Protein AF-A0A966Z4A6-F1 (afdb_monomer_lite)

Foldseek 3Di:
DVVVVAEEAEDEDPVSVVVQVVVRVVVVGDYDYHYDDDPPPDDDVHVCPVVPDDDPDDDD

Radius of gyration: 18.62 Å; chains: 1; bounding box: 46×19×41 Å

Sequence (60 aa):
MEAFGGVGYNVTTPEELTDALNKSLASGKPTVINAVIDETAGTESGRLTNLNPASTATKK

Structure (mmCIF, N/CA/C/O backbone):
data_AF-A0A966Z4A6-F1
#
_entry.id   AF-A0A966Z4A6-F1
#
loop_
_atom_site.group_PDB
_a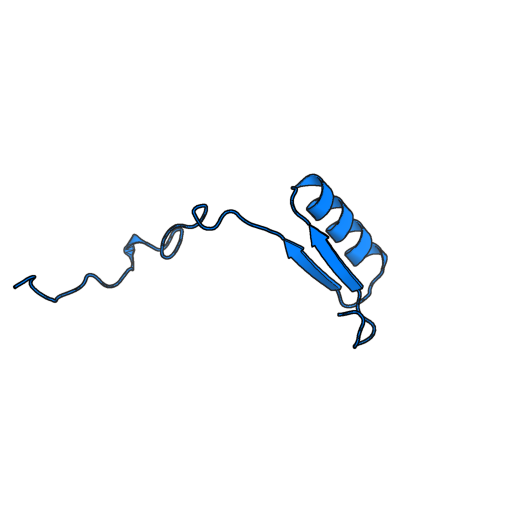tom_site.id
_atom_site.type_symbol
_atom_site.label_atom_id
_atom_site.label_alt_id
_atom_site.label_comp_id
_atom_site.label_asym_id
_atom_site.label_entity_id
_atom_site.label_seq_id
_atom_site.pdbx_PDB_ins_code
_atom_site.Cartn_x
_atom_site.Cartn_y
_atom_site.Cartn_z
_atom_site.occupancy
_atom_site.B_iso_or_equiv
_atom_site.auth_seq_id
_atom_site.auth_comp_id
_atom_site.auth_asym_id
_atom_site.auth_atom_id
_atom_site.pdbx_PDB_model_num
ATOM 1 N N . MET A 1 1 ? 0.230 -7.576 11.470 1.00 72.44 1 MET A N 1
ATOM 2 C CA . MET A 1 1 ? -0.221 -6.364 12.196 1.00 72.44 1 MET A CA 1
ATOM 3 C C . MET A 1 1 ? -1.065 -6.689 13.409 1.00 72.44 1 MET A C 1
ATOM 5 O O . MET A 1 1 ? -0.852 -6.086 14.451 1.00 72.44 1 MET A O 1
ATOM 9 N N . GLU A 1 2 ? -1.964 -7.663 13.304 1.00 72.69 2 GLU A N 1
ATOM 10 C CA . GLU A 1 2 ? -2.890 -8.026 14.385 1.00 72.69 2 GLU A CA 1
ATOM 11 C C . GLU A 1 2 ? -2.184 -8.464 15.675 1.00 72.69 2 GLU A C 1
ATOM 13 O O . GLU A 1 2 ? -2.592 -8.064 16.761 1.00 72.69 2 GLU A O 1
ATOM 18 N N . ALA A 1 3 ? -1.043 -9.152 15.560 1.00 71.69 3 ALA A N 1
ATOM 19 C CA . ALA A 1 3 ? -0.199 -9.522 16.701 1.00 71.69 3 ALA A CA 1
ATOM 20 C C . ALA A 1 3 ? 0.351 -8.325 17.515 1.00 71.69 3 ALA A C 1
ATOM 22 O O . ALA A 1 3 ? 0.817 -8.517 18.633 1.00 71.69 3 ALA A O 1
ATOM 23 N N . PHE A 1 4 ? 0.287 -7.099 16.979 1.00 82.88 4 PHE A N 1
ATOM 24 C CA . PHE A 1 4 ? 0.764 -5.865 17.621 1.00 82.88 4 PHE A CA 1
ATOM 25 C C . PHE A 1 4 ? -0.361 -4.833 17.827 1.00 82.88 4 PHE A C 1
ATOM 27 O O . PHE A 1 4 ? -0.091 -3.646 17.996 1.00 82.88 4 PHE A O 1
ATOM 34 N N . GLY A 1 5 ? -1.630 -5.260 17.772 1.00 83.38 5 GLY A N 1
ATOM 35 C CA . GLY A 1 5 ? -2.794 -4.377 17.943 1.00 83.38 5 GLY A CA 1
ATOM 36 C C . GLY A 1 5 ? -3.131 -3.505 16.725 1.00 83.38 5 GLY A C 1
ATOM 37 O O . GLY A 1 5 ? -4.011 -2.647 16.810 1.00 83.38 5 GLY A O 1
ATOM 38 N N . GLY A 1 6 ? -2.452 -3.724 15.596 1.00 91.81 6 GLY A N 1
ATOM 39 C CA . GLY A 1 6 ? -2.758 -3.095 14.312 1.00 91.81 6 GLY A CA 1
ATOM 40 C C . GLY A 1 6 ? -3.727 -3.918 13.459 1.00 91.81 6 GLY A C 1
ATOM 41 O O . GLY A 1 6 ? -4.080 -5.040 13.810 1.00 91.81 6 GLY A O 1
ATOM 42 N N . VAL A 1 7 ? -4.121 -3.386 12.304 1.00 95.25 7 VAL A N 1
ATOM 43 C CA . VAL A 1 7 ? -5.003 -4.071 11.340 1.00 95.25 7 VAL A CA 1
ATOM 44 C C . VAL A 1 7 ? -4.195 -4.521 10.119 1.00 95.25 7 VAL A C 1
ATOM 46 O O . VAL A 1 7 ? -3.253 -3.843 9.705 1.00 95.25 7 VAL A O 1
ATOM 49 N N . GLY A 1 8 ? -4.504 -5.697 9.575 1.00 95.50 8 GLY A N 1
ATOM 50 C CA . GLY A 1 8 ? -3.894 -6.215 8.351 1.00 95.50 8 GLY A CA 1
ATOM 51 C C . GLY A 1 8 ? -4.939 -6.417 7.260 1.00 95.50 8 GLY A C 1
ATOM 52 O O . GLY A 1 8 ? -6.010 -6.941 7.539 1.00 95.50 8 GLY A O 1
ATOM 53 N N . TYR A 1 9 ? -4.616 -6.037 6.027 1.00 97.00 9 TYR A N 1
ATOM 54 C CA . TYR A 1 9 ? -5.426 -6.350 4.847 1.00 97.00 9 TYR A CA 1
ATOM 55 C C . TYR A 1 9 ? -4.565 -7.047 3.796 1.00 97.00 9 TYR A C 1
ATOM 57 O O . TYR A 1 9 ? -3.380 -6.743 3.669 1.00 97.00 9 TYR A O 1
ATOM 65 N N . ASN A 1 10 ? -5.168 -7.950 3.028 1.00 97.88 10 ASN A N 1
ATOM 66 C CA . ASN A 1 10 ? -4.585 -8.523 1.820 1.00 97.88 10 ASN A CA 1
ATOM 67 C C . ASN A 1 10 ? -5.539 -8.242 0.660 1.00 97.88 10 ASN A C 1
ATOM 69 O O . ASN A 1 10 ? -6.708 -8.606 0.758 1.00 97.88 10 ASN A O 1
ATOM 73 N N . VAL A 1 11 ? -5.053 -7.588 -0.394 1.00 98.50 11 VAL A N 1
ATOM 74 C CA . VAL A 1 11 ? -5.883 -7.096 -1.500 1.00 98.50 11 VAL A CA 1
ATOM 75 C C . VAL A 1 11 ? -5.262 -7.460 -2.842 1.00 98.50 11 VAL A C 1
ATOM 77 O O . VAL A 1 11 ? -4.041 -7.453 -3.001 1.00 98.50 11 VAL A O 1
ATOM 80 N N . THR A 1 12 ? -6.115 -7.784 -3.803 1.00 98.25 12 THR A N 1
ATOM 81 C CA . THR A 1 12 ? -5.742 -8.234 -5.152 1.00 98.25 12 THR A CA 1
ATOM 82 C C . THR A 1 12 ? -6.312 -7.343 -6.251 1.00 98.25 12 THR A C 1
ATOM 84 O O . THR A 1 12 ? -5.922 -7.476 -7.409 1.00 98.25 12 THR A O 1
ATOM 87 N N . THR A 1 13 ? -7.203 -6.411 -5.899 1.00 98.25 13 THR A N 1
ATOM 88 C CA . THR A 1 13 ? -7.836 -5.478 -6.837 1.00 98.25 13 THR A CA 1
ATOM 89 C C . THR A 1 13 ? -7.708 -4.020 -6.376 1.00 98.25 13 THR A C 1
ATOM 91 O O . THR A 1 13 ? -7.545 -3.752 -5.178 1.00 98.25 13 THR A O 1
ATOM 94 N N . PRO A 1 14 ? -7.797 -3.046 -7.301 1.00 98.25 14 PRO A N 1
ATOM 95 C CA . PRO A 1 14 ? -7.832 -1.625 -6.951 1.00 98.25 14 PRO A CA 1
ATOM 96 C C . PRO A 1 14 ? -9.006 -1.244 -6.035 1.00 98.25 14 PRO A C 1
ATOM 98 O O . PRO A 1 14 ? -8.860 -0.385 -5.160 1.00 98.25 14 PRO A O 1
ATOM 101 N N . GLU A 1 15 ? -10.164 -1.881 -6.209 1.00 98.56 15 GLU A N 1
ATOM 102 C CA . GLU A 1 15 ? -11.361 -1.645 -5.401 1.00 98.56 15 GLU A CA 1
ATOM 103 C C . GLU A 1 15 ? -11.146 -2.101 -3.954 1.00 98.56 15 GLU A C 1
ATOM 105 O O . GLU A 1 15 ? -11.416 -1.341 -3.022 1.00 98.56 15 GLU A O 1
ATOM 110 N N . GLU A 1 16 ? -10.587 -3.300 -3.758 1.00 98.56 16 GLU A N 1
ATOM 111 C CA . GLU A 1 16 ? -10.225 -3.815 -2.432 1.00 98.56 16 GLU A CA 1
ATOM 112 C C . GLU A 1 16 ? -9.181 -2.928 -1.748 1.00 98.56 16 GLU A C 1
ATOM 114 O O . GLU A 1 16 ? -9.291 -2.652 -0.552 1.00 98.56 16 GLU A O 1
ATOM 119 N N . LEU A 1 17 ? -8.187 -2.438 -2.498 1.00 98.56 17 LEU A N 1
ATOM 120 C CA . LEU A 1 17 ? -7.186 -1.509 -1.975 1.00 98.56 17 LEU A CA 1
ATOM 121 C C . LEU A 1 17 ? -7.825 -0.195 -1.509 1.00 98.56 17 LEU A C 1
ATOM 123 O O . LEU A 1 17 ? -7.499 0.303 -0.430 1.00 98.56 17 LEU A O 1
ATOM 127 N N . THR A 1 18 ? -8.750 0.350 -2.298 1.00 98.62 18 THR A N 1
ATOM 128 C CA . THR A 1 18 ? -9.463 1.592 -1.967 1.00 98.62 18 THR A CA 1
ATOM 129 C C . THR A 1 18 ? -10.306 1.425 -0.703 1.00 98.62 18 THR A C 1
ATOM 131 O O . THR A 1 18 ? -10.268 2.270 0.195 1.00 98.62 18 THR A O 1
ATOM 134 N N . ASP A 1 19 ? -11.039 0.319 -0.597 1.00 98.62 19 ASP A N 1
ATOM 135 C CA . ASP A 1 19 ? -11.845 -0.002 0.581 1.00 98.62 19 ASP A CA 1
ATOM 136 C C . ASP A 1 19 ? -10.978 -0.212 1.836 1.00 98.62 19 ASP A C 1
ATOM 138 O O . ASP A 1 19 ? -11.237 0.393 2.882 1.00 98.62 19 ASP A O 1
ATOM 142 N N . ALA A 1 20 ? -9.895 -0.990 1.730 1.00 98.31 20 ALA A N 1
ATOM 143 C CA . ALA A 1 20 ? -8.951 -1.214 2.824 1.00 98.31 20 ALA A CA 1
ATOM 144 C C . ALA A 1 20 ? -8.304 0.095 3.304 1.00 98.31 20 ALA A C 1
ATOM 146 O O . ALA A 1 20 ? -8.188 0.323 4.513 1.00 98.31 20 ALA A O 1
ATOM 147 N N . LEU A 1 21 ? -7.940 0.988 2.376 1.00 98.38 21 LEU A N 1
ATOM 148 C CA . LEU A 1 21 ? -7.403 2.307 2.700 1.00 98.38 21 LEU A CA 1
ATOM 149 C C . LEU A 1 21 ? -8.419 3.137 3.492 1.00 98.38 21 LEU A C 1
ATOM 151 O O . LEU A 1 21 ? -8.096 3.614 4.581 1.00 98.38 21 LEU A O 1
ATOM 155 N N . ASN A 1 22 ? -9.656 3.252 3.007 1.00 98.56 22 ASN A N 1
ATOM 156 C CA . ASN A 1 22 ? -10.704 4.011 3.693 1.00 98.56 22 ASN A CA 1
ATOM 157 C C . ASN A 1 22 ? -10.973 3.474 5.106 1.00 98.56 22 ASN A C 1
ATOM 159 O O . ASN A 1 22 ? -11.034 4.247 6.064 1.00 98.56 22 ASN A O 1
ATOM 163 N N . LYS A 1 23 ? -11.061 2.147 5.263 1.00 97.94 23 LYS A N 1
ATOM 164 C CA . LYS A 1 23 ? -11.241 1.500 6.573 1.00 97.94 23 LYS A CA 1
ATOM 165 C C . LYS A 1 23 ? -10.057 1.744 7.505 1.00 97.94 23 LYS A C 1
ATOM 167 O O . LYS A 1 23 ? -10.259 2.004 8.690 1.00 97.94 23 LYS A O 1
ATOM 172 N N . SER A 1 24 ? -8.830 1.686 6.986 1.00 97.12 24 SER A N 1
ATOM 173 C CA . SER A 1 24 ? -7.622 1.938 7.776 1.00 97.12 24 SER A CA 1
ATOM 174 C C . SER A 1 24 ? -7.600 3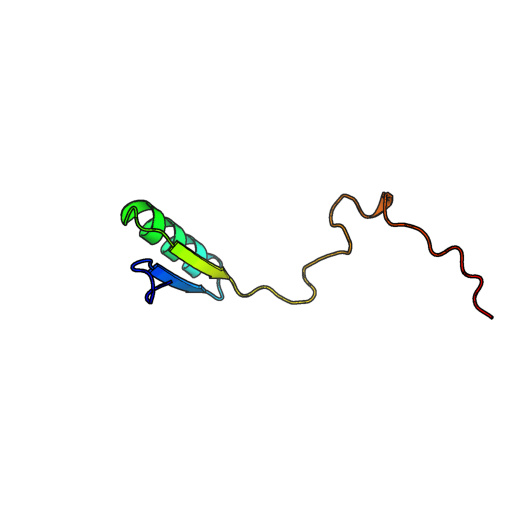.359 8.341 1.00 97.12 24 SER A C 1
ATOM 176 O O . SER A 1 24 ? -7.428 3.528 9.550 1.00 97.12 24 SER A O 1
ATOM 178 N N . LEU A 1 25 ? -7.897 4.358 7.503 1.00 97.50 25 LEU A N 1
ATOM 179 C CA . LEU A 1 25 ? -7.966 5.766 7.888 1.00 97.50 25 LEU A CA 1
ATOM 180 C C . LEU A 1 25 ? -9.080 6.007 8.910 1.00 97.50 25 LEU A C 1
ATOM 182 O O . LEU A 1 25 ? -8.831 6.611 9.951 1.00 97.50 25 LEU A O 1
ATOM 186 N N . ALA A 1 26 ? -10.281 5.476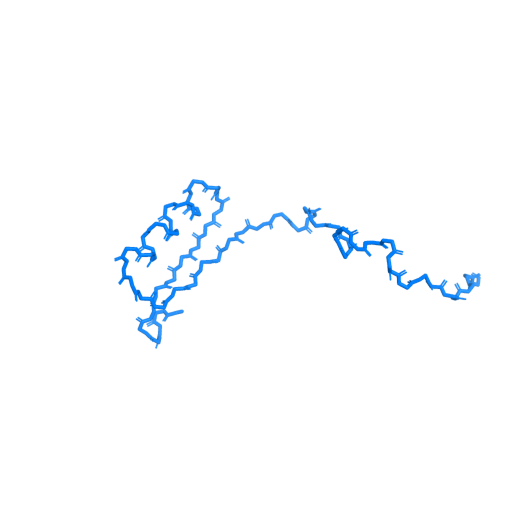 8.659 1.00 97.62 26 ALA A N 1
ATOM 187 C CA . ALA A 1 26 ? -11.412 5.600 9.578 1.00 97.62 26 ALA A CA 1
ATOM 188 C C . ALA A 1 26 ? -11.146 4.941 10.944 1.00 97.62 26 ALA A C 1
ATOM 190 O O . ALA A 1 26 ? -11.647 5.406 11.964 1.00 97.62 26 ALA A O 1
ATOM 191 N N . SER A 1 27 ? -10.350 3.866 10.979 1.00 94.75 27 SER A N 1
ATOM 192 C CA . SER A 1 27 ? -10.029 3.155 12.221 1.00 94.75 27 SER A CA 1
ATOM 193 C C . SER A 1 27 ? -9.024 3.886 13.117 1.00 94.75 27 SER A C 1
ATOM 195 O O . SER A 1 27 ? -8.979 3.610 14.315 1.00 94.75 27 SER A O 1
ATOM 197 N N . GLY A 1 28 ? -8.180 4.759 12.549 1.00 95.06 28 GLY A N 1
ATOM 198 C CA . GLY A 1 28 ? -7.079 5.419 13.261 1.00 95.06 28 GLY A CA 1
ATOM 199 C C . GLY A 1 28 ? -6.003 4.469 13.809 1.00 95.06 28 GLY A C 1
ATOM 200 O O . GLY A 1 28 ? -5.157 4.890 14.598 1.00 95.06 28 GLY A O 1
ATOM 201 N N . LYS A 1 29 ? -6.025 3.183 13.434 1.00 95.00 29 LYS A N 1
ATOM 202 C CA . LYS A 1 29 ? -5.091 2.167 13.934 1.00 95.00 29 LYS A CA 1
ATOM 203 C C . LYS A 1 29 ? -3.886 2.006 13.004 1.00 95.00 29 LYS A C 1
ATOM 205 O O . LYS A 1 29 ? -4.045 2.096 11.783 1.00 95.00 29 LYS A O 1
ATOM 210 N N . PRO A 1 30 ? -2.701 1.656 13.541 1.00 96.44 30 PRO A N 1
ATOM 211 C CA . PRO A 1 30 ? -1.577 1.212 12.723 1.00 96.44 30 PRO A CA 1
ATOM 212 C C . PRO A 1 30 ? -2.012 0.075 11.792 1.00 96.44 30 PRO A C 1
ATOM 214 O O . PRO A 1 30 ? -2.503 -0.955 12.256 1.00 96.44 30 PRO A O 1
ATOM 217 N N . THR A 1 31 ? -1.854 0.261 10.483 1.00 97.25 31 THR A N 1
ATOM 218 C CA . THR A 1 31 ? -2.373 -0.670 9.473 1.00 97.25 31 THR A CA 1
ATOM 219 C C . THR A 1 31 ? -1.314 -0.984 8.420 1.00 97.25 31 THR A C 1
ATOM 221 O O . THR A 1 31 ? -0.579 -0.094 8.002 1.00 97.25 31 THR A O 1
ATOM 224 N N . VAL A 1 32 ? -1.248 -2.245 7.981 1.00 97.19 32 VAL A N 1
ATOM 225 C CA . VAL A 1 32 ? -0.497 -2.672 6.786 1.00 97.19 32 VAL A CA 1
ATOM 226 C C . VAL A 1 32 ? -1.479 -3.284 5.799 1.00 97.19 32 VAL A C 1
ATOM 228 O O . VAL A 1 32 ? -2.270 -4.154 6.166 1.00 97.19 32 VAL A O 1
ATOM 231 N N . ILE A 1 33 ? -1.399 -2.843 4.547 1.00 97.88 33 ILE A N 1
ATOM 232 C CA . ILE A 1 33 ? -2.165 -3.390 3.430 1.00 97.88 33 ILE A CA 1
ATOM 233 C C . ILE A 1 33 ? -1.172 -4.087 2.500 1.00 97.88 33 ILE A C 1
ATOM 235 O O . ILE A 1 33 ? -0.310 -3.436 1.915 1.00 97.88 33 ILE A O 1
ATOM 239 N N . ASN A 1 34 ? -1.273 -5.409 2.389 1.00 97.88 34 ASN A N 1
ATOM 240 C CA . ASN A 1 34 ? -0.532 -6.196 1.413 1.00 97.88 34 ASN A CA 1
ATOM 241 C C . ASN A 1 34 ? -1.262 -6.137 0.066 1.00 97.88 34 ASN A C 1
ATOM 243 O O . ASN A 1 34 ? -2.262 -6.833 -0.118 1.00 97.88 34 ASN A O 1
ATOM 247 N N . ALA A 1 35 ? -0.795 -5.282 -0.841 1.00 98.06 35 ALA A N 1
ATOM 248 C CA . ALA A 1 35 ? -1.323 -5.182 -2.197 1.00 98.06 35 ALA A CA 1
ATOM 249 C C . ALA A 1 35 ? -0.547 -6.117 -3.127 1.00 98.06 35 ALA A C 1
ATOM 251 O O . ALA A 1 35 ? 0.657 -5.949 -3.313 1.00 98.06 35 ALA A O 1
ATOM 252 N N . VAL A 1 36 ? -1.237 -7.100 -3.703 1.00 97.81 36 VAL A N 1
ATOM 253 C CA . VAL A 1 36 ? -0.645 -8.012 -4.683 1.00 97.81 36 VAL A CA 1
ATOM 254 C C . VAL A 1 36 ? -0.459 -7.266 -6.003 1.00 97.81 36 VAL A C 1
ATOM 256 O O . VAL A 1 36 ? -1.415 -6.718 -6.548 1.00 97.81 36 VAL A O 1
ATOM 259 N N . ILE A 1 37 ? 0.776 -7.242 -6.503 1.00 96.62 37 ILE A N 1
ATOM 260 C CA . ILE A 1 37 ? 1.167 -6.588 -7.756 1.00 96.62 37 ILE A CA 1
ATOM 261 C C . ILE A 1 37 ? 1.759 -7.642 -8.692 1.00 96.62 37 ILE A C 1
ATOM 263 O O . ILE A 1 37 ? 2.417 -8.576 -8.237 1.00 96.62 37 ILE A O 1
ATOM 267 N N . ASP A 1 38 ? 1.531 -7.481 -9.994 1.00 95.69 38 ASP A N 1
ATOM 268 C CA . ASP A 1 38 ? 2.183 -8.285 -11.028 1.00 95.69 38 ASP A CA 1
ATOM 269 C C . ASP A 1 38 ? 3.709 -8.091 -10.972 1.00 95.69 38 ASP A C 1
ATOM 271 O O . ASP A 1 38 ? 4.207 -6.962 -11.000 1.00 95.69 38 ASP A O 1
ATOM 275 N N . GLU A 1 39 ? 4.454 -9.196 -10.910 1.00 94.44 39 GLU A N 1
ATOM 276 C CA . GLU A 1 39 ? 5.919 -9.209 -10.805 1.00 94.44 39 GLU A CA 1
ATOM 277 C C . GLU A 1 39 ? 6.616 -8.490 -11.974 1.00 94.44 39 GLU A C 1
ATOM 279 O O . GLU A 1 39 ? 7.745 -8.020 -11.837 1.00 94.44 39 GLU A O 1
ATOM 284 N N . THR A 1 40 ? 5.940 -8.369 -13.117 1.00 95.12 40 THR A N 1
ATOM 285 C CA . THR A 1 40 ? 6.448 -7.752 -14.349 1.00 95.12 40 THR A CA 1
ATOM 286 C C . THR A 1 40 ? 6.016 -6.298 -14.535 1.00 95.12 40 THR A C 1
ATOM 288 O O . THR A 1 40 ? 6.482 -5.637 -15.463 1.00 95.12 40 THR A O 1
ATOM 291 N N . ALA A 1 41 ? 5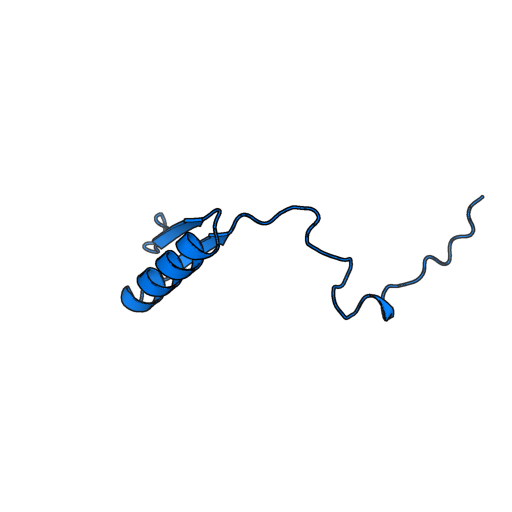.158 -5.763 -13.660 1.00 93.12 41 ALA A N 1
ATOM 292 C CA . ALA A 1 41 ? 4.644 -4.398 -13.793 1.00 93.12 41 ALA A CA 1
ATOM 293 C C . ALA A 1 41 ? 5.719 -3.314 -13.581 1.00 93.12 41 ALA A C 1
ATOM 295 O O . ALA A 1 41 ? 5.529 -2.163 -13.980 1.00 93.12 41 ALA A O 1
ATOM 296 N N . GLY A 1 42 ? 6.832 -3.658 -12.929 1.00 91.94 42 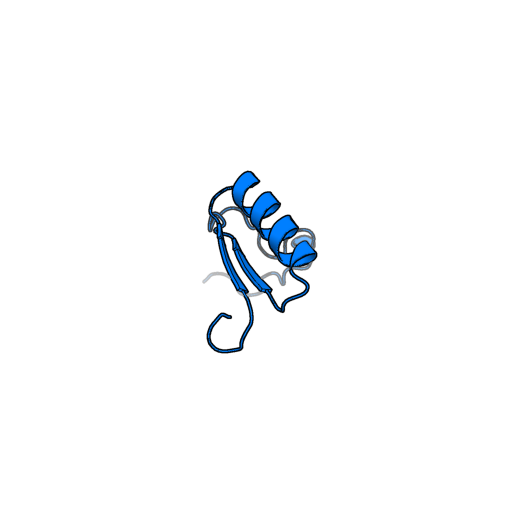GLY A N 1
ATOM 297 C CA . GLY A 1 42 ? 7.933 -2.742 -12.646 1.00 91.94 42 GLY A CA 1
ATOM 298 C C . GLY A 1 42 ? 8.995 -2.700 -13.747 1.00 91.94 42 GLY A C 1
ATOM 299 O O . GLY A 1 42 ? 9.317 -3.709 -14.366 1.00 91.94 42 GLY A O 1
ATOM 300 N N . THR A 1 43 ? 9.609 -1.531 -13.935 1.00 91.94 43 THR A N 1
ATOM 301 C CA . THR A 1 43 ? 10.871 -1.388 -14.678 1.00 91.94 43 THR A CA 1
ATOM 302 C C . THR A 1 43 ? 12.032 -1.153 -13.717 1.00 91.94 43 THR A C 1
ATOM 304 O O . THR A 1 43 ? 11.859 -0.587 -12.633 1.00 91.94 43 THR A O 1
ATOM 307 N N . GLU A 1 44 ? 13.244 -1.547 -14.116 1.00 86.50 44 GLU A N 1
ATOM 308 C CA . GLU A 1 44 ? 14.452 -1.278 -13.332 1.00 86.50 44 GLU A CA 1
ATOM 309 C C . GLU A 1 44 ? 14.636 0.239 -13.137 1.00 86.50 44 GLU A C 1
ATOM 311 O O . GLU A 1 44 ? 14.736 1.003 -14.102 1.00 86.50 44 GLU A O 1
ATOM 316 N N . SER A 1 45 ? 14.663 0.676 -11.875 1.00 90.25 45 SER A N 1
ATOM 317 C CA . SER A 1 45 ? 14.771 2.082 -11.442 1.00 90.25 45 SER A CA 1
ATOM 318 C C . SER A 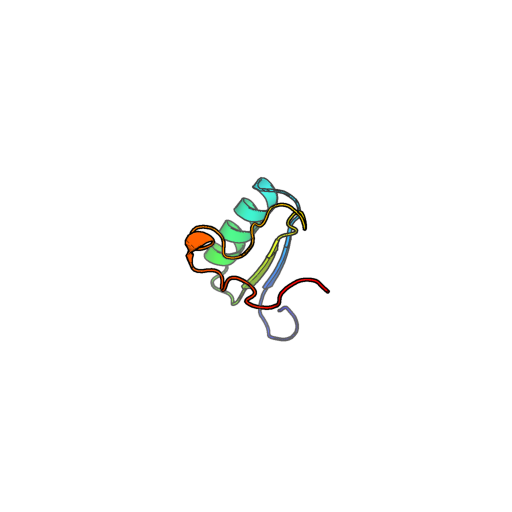1 45 ? 13.622 3.016 -11.857 1.00 90.25 45 SER A C 1
ATOM 320 O O . SER A 1 45 ? 13.708 4.230 -11.640 1.00 90.25 45 SER A O 1
ATOM 322 N N . GLY A 1 46 ? 12.520 2.497 -12.409 1.00 92.44 46 GLY A N 1
ATOM 323 C CA . GLY A 1 46 ? 11.347 3.301 -12.764 1.00 92.44 46 GLY A CA 1
ATOM 324 C C . GLY A 1 46 ? 11.689 4.449 -13.721 1.00 92.44 46 GLY A C 1
ATOM 325 O O . GLY A 1 46 ? 12.207 4.246 -14.809 1.00 92.44 46 GLY A O 1
ATOM 326 N N . ARG A 1 47 ? 11.427 5.698 -13.318 1.00 93.12 47 ARG A N 1
ATOM 327 C CA . ARG A 1 47 ? 11.769 6.886 -14.128 1.00 93.12 47 ARG A CA 1
ATOM 328 C C . ARG A 1 47 ? 13.279 7.173 -14.186 1.00 93.12 47 ARG A C 1
ATOM 330 O O . ARG A 1 47 ? 13.725 7.928 -15.046 1.00 93.12 47 ARG A O 1
ATOM 337 N N . LEU A 1 48 ? 14.062 6.605 -13.271 1.00 92.56 48 LEU A N 1
ATOM 338 C CA . LEU A 1 48 ? 15.502 6.839 -13.148 1.00 92.56 48 LEU A CA 1
ATOM 339 C C . LEU A 1 48 ? 16.343 5.822 -13.925 1.00 92.56 48 LEU A C 1
ATOM 341 O O . LEU A 1 48 ? 17.555 5.808 -13.751 1.00 92.56 48 LEU A O 1
ATOM 345 N N . THR A 1 49 ? 15.749 5.014 -14.810 1.00 89.31 49 THR A N 1
ATOM 346 C CA . THR A 1 49 ? 16.475 4.031 -15.637 1.00 89.31 49 THR A CA 1
ATOM 347 C C . THR A 1 49 ? 17.682 4.632 -16.362 1.00 89.31 49 THR A C 1
ATOM 349 O O . THR A 1 49 ? 18.716 3.984 -16.478 1.00 89.31 49 THR A O 1
ATOM 352 N N . ASN A 1 50 ? 17.605 5.898 -16.785 1.00 86.44 50 ASN A N 1
ATOM 353 C CA . ASN A 1 50 ? 18.722 6.595 -17.439 1.00 86.44 50 ASN A CA 1
ATOM 354 C C . ASN A 1 50 ? 19.961 6.786 -16.542 1.00 86.44 50 ASN A C 1
ATOM 356 O O . ASN A 1 50 ? 21.017 7.163 -17.042 1.00 86.44 50 ASN A O 1
ATOM 360 N N . LEU A 1 51 ? 19.835 6.568 -15.232 1.00 90.06 51 LEU A N 1
ATOM 361 C CA . LEU A 1 51 ? 20.922 6.630 -14.256 1.00 90.06 51 LEU A CA 1
ATOM 362 C C . LEU A 1 51 ? 21.435 5.239 -13.865 1.00 90.06 51 LEU A C 1
ATOM 364 O O . LEU A 1 51 ? 22.302 5.141 -12.996 1.00 90.06 51 LEU A O 1
ATOM 368 N N . ASN A 1 52 ? 20.913 4.170 -14.478 1.00 86.12 52 ASN A N 1
ATOM 369 C CA . ASN A 1 52 ? 21.385 2.823 -14.191 1.00 86.12 52 ASN A CA 1
ATOM 370 C C . ASN A 1 52 ? 22.866 2.701 -14.575 1.00 86.12 52 ASN A C 1
ATOM 372 O O . ASN A 1 52 ? 23.257 3.131 -15.667 1.00 86.12 52 ASN A O 1
ATOM 376 N N . PRO A 1 53 ? 23.708 2.116 -13.705 1.00 86.31 53 PRO A N 1
ATOM 377 C CA . PRO A 1 53 ? 25.103 1.886 -14.031 1.00 86.31 53 PRO A CA 1
ATOM 378 C C . PRO A 1 53 ? 25.189 0.945 -15.235 1.00 86.31 53 PRO A C 1
ATOM 380 O O . PRO A 1 53 ? 24.751 -0.204 -15.187 1.00 86.31 53 PRO A O 1
ATOM 383 N N . ALA A 1 54 ? 25.773 1.429 -16.329 1.00 78.81 54 ALA A N 1
ATOM 384 C CA . ALA A 1 54 ? 26.072 0.576 -17.466 1.00 78.81 54 ALA A CA 1
ATOM 385 C C . ALA A 1 54 ? 27.183 -0.405 -17.067 1.00 78.81 54 ALA A C 1
ATOM 387 O O . ALA A 1 54 ? 28.236 0.004 -16.572 1.00 78.81 54 ALA A O 1
ATOM 388 N N . SER A 1 55 ? 26.961 -1.703 -17.283 1.00 76.81 55 SER A N 1
ATOM 389 C CA . SER A 1 55 ? 28.018 -2.699 -17.099 1.00 76.81 55 SER A CA 1
ATOM 390 C C . SER A 1 55 ? 29.211 -2.354 -17.991 1.00 76.81 55 SER A C 1
ATOM 392 O O . SER A 1 55 ? 29.095 -2.335 -19.212 1.00 76.81 55 SER A O 1
ATOM 394 N N . THR A 1 56 ? 30.371 -2.111 -17.382 1.00 67.62 56 THR A N 1
ATOM 395 C CA . THR A 1 56 ? 31.647 -1.902 -18.089 1.00 67.62 56 THR A CA 1
ATOM 396 C C . THR A 1 56 ? 32.325 -3.217 -18.480 1.00 67.62 56 THR A C 1
ATOM 398 O O . THR A 1 56 ? 33.373 -3.209 -19.123 1.00 67.62 56 THR A O 1
ATOM 401 N N . ALA A 1 57 ? 31.743 -4.357 -18.099 1.00 70.75 57 ALA A N 1
ATOM 402 C CA . ALA A 1 57 ? 32.253 -5.673 -18.441 1.00 70.75 57 ALA A CA 1
ATOM 403 C C . ALA A 1 57 ? 32.026 -5.968 -19.932 1.00 70.75 57 ALA A C 1
ATOM 405 O O . ALA A 1 57 ? 30.894 -6.135 -20.389 1.00 70.75 57 ALA A O 1
ATOM 406 N N . THR A 1 58 ? 33.113 -6.075 -20.694 1.00 58.22 58 THR A N 1
ATOM 407 C CA . THR A 1 58 ? 33.099 -6.652 -22.039 1.00 58.22 58 THR A CA 1
ATOM 408 C C . THR A 1 58 ? 32.678 -8.117 -21.944 1.00 58.22 58 THR A C 1
ATOM 410 O O . THR A 1 58 ? 33.305 -8.902 -21.229 1.00 58.22 58 THR A O 1
ATOM 413 N N . LYS A 1 59 ? 31.609 -8.501 -22.657 1.00 62.59 59 LYS A N 1
ATOM 414 C CA . LYS A 1 59 ? 31.280 -9.921 -22.855 1.00 62.59 59 LYS A CA 1
ATOM 415 C C . LYS A 1 59 ? 32.496 -10.600 -23.500 1.00 62.59 59 LYS A C 1
ATOM 417 O O . LYS A 1 59 ? 32.965 -10.128 -24.535 1.00 62.59 59 LYS A O 1
ATOM 422 N N . LYS A 1 60 ? 33.020 -11.637 -22.841 1.00 51.31 60 LYS A N 1
ATOM 423 C CA . LYS A 1 60 ? 34.018 -12.554 -23.405 1.00 51.31 60 LYS A CA 1
ATOM 424 C C . LYS A 1 60 ? 33.405 -13.402 -24.509 1.00 51.31 60 LYS A C 1
ATOM 426 O O . LYS A 1 60 ? 32.208 -13.740 -24.371 1.00 51.31 60 LYS A O 1
#

pLDDT: mean 90.29, std 11.11, range [51.31, 98.62]

Secondary structure (DSSP, 8-state):
-GGGT-EEEEESSHHHHHHHHHHHHHHTS-EEEEE---TTS--TTGGGGGGSPPP-----